Protein AF-A0A522A0M0-F1 (afdb_monomer)

Solvent-accessible surface area (backbone atoms only — not comparable to full-atom values): 6403 Å² total; per-residue (Å²): 131,86,78,50,94,76,58,43,46,78,46,81,40,60,48,98,88,67,49,84,72,47,79,46,80,46,66,68,55,64,70,58,52,52,50,27,54,49,57,67,64,67,72,80,69,29,95,48,98,84,40,66,39,55,73,46,42,90,71,57,68,69,59,46,52,51,52,24,61,78,67,74,42,62,64,75,39,60,75,47,65,73,56,23,53,56,51,49,54,55,49,54,67,35,81,90,39,46,68,57,40,32,74,125

Secondary structure (DSSP, 8-state):
----TTTEEEEEEE-TTS-EEEEEEEE--HHHHHHHHHHHHSS---SSTT-GGGG-----HHHHHHHHHHTT--HHHHSSHHHHHHHHHHHHHSSTTGGG----

Radius of gyration: 17.82 Å; Cα contacts (8 Å, |Δi|>4): 104; chains: 1; bounding box: 36×34×52 Å

Structure (mmCIF, N/CA/C/O backbone):
data_AF-A0A522A0M0-F1
#
_entry.id   AF-A0A522A0M0-F1
#
loop_
_atom_site.group_PDB
_atom_site.id
_atom_site.type_symbol
_atom_site.label_atom_id
_atom_site.label_alt_id
_atom_site.label_comp_id
_atom_site.label_asym_id
_atom_site.label_entity_id
_atom_site.label_seq_id
_atom_site.pdbx_PDB_ins_code
_atom_site.Cartn_x
_atom_site.Cartn_y
_atom_site.Cartn_z
_atom_site.occupancy
_atom_site.B_iso_or_equiv
_atom_site.auth_seq_id
_atom_site.auth_comp_id
_atom_site.auth_asym_id
_atom_site.auth_atom_id
_atom_site.pdbx_PDB_model_num
ATOM 1 N N . MET A 1 1 ? 18.078 -17.152 -11.820 1.00 38.03 1 MET A N 1
ATOM 2 C CA . MET A 1 1 ? 19.154 -16.630 -10.951 1.00 38.03 1 MET A CA 1
ATOM 3 C C . MET A 1 1 ? 18.524 -16.335 -9.599 1.00 38.03 1 MET A C 1
ATOM 5 O O . MET A 1 1 ? 17.322 -16.123 -9.574 1.00 38.03 1 MET A O 1
ATOM 9 N N . ASP A 1 2 ? 19.297 -16.484 -8.529 1.00 38.31 2 ASP A N 1
ATOM 10 C CA . ASP A 1 2 ? 18.896 -16.748 -7.137 1.00 38.31 2 ASP A CA 1
ATOM 11 C C . ASP A 1 2 ? 17.653 -15.990 -6.615 1.00 38.31 2 ASP A C 1
ATOM 13 O O . ASP A 1 2 ? 17.571 -14.766 -6.702 1.00 38.31 2 ASP A O 1
ATOM 17 N N . LEU A 1 3 ? 16.690 -16.744 -6.071 1.00 43.72 3 LEU A N 1
ATOM 18 C CA . LEU A 1 3 ? 15.487 -16.229 -5.414 1.00 43.72 3 LEU A CA 1
ATOM 19 C C . LEU A 1 3 ? 15.889 -15.787 -4.006 1.00 43.72 3 LEU A C 1
ATOM 21 O O . LEU A 1 3 ? 16.020 -16.611 -3.101 1.00 43.72 3 LEU A O 1
ATOM 25 N N . GLY A 1 4 ? 16.115 -14.485 -3.840 1.00 39.31 4 GLY A N 1
ATOM 26 C CA . GLY A 1 4 ? 16.436 -13.887 -2.550 1.00 39.31 4 GLY A CA 1
ATOM 27 C C . GLY A 1 4 ? 15.421 -14.287 -1.476 1.00 39.31 4 GLY A C 1
ATOM 28 O O . GLY A 1 4 ? 14.208 -14.284 -1.697 1.00 39.31 4 GLY A O 1
ATOM 29 N N . ALA A 1 5 ? 15.935 -14.652 -0.302 1.00 42.41 5 ALA A N 1
ATOM 30 C CA . ALA A 1 5 ? 15.146 -14.964 0.881 1.00 42.41 5 ALA A CA 1
ATOM 31 C C . ALA A 1 5 ? 14.122 -13.842 1.151 1.00 42.41 5 ALA A C 1
ATOM 33 O O . ALA A 1 5 ? 14.502 -12.730 1.508 1.00 42.41 5 ALA A O 1
ATOM 34 N N . GLY A 1 6 ? 12.831 -14.131 0.947 1.00 53.06 6 GLY A N 1
ATOM 35 C CA . GLY A 1 6 ? 11.746 -13.158 1.131 1.00 53.06 6 GLY A CA 1
ATOM 36 C C . GLY A 1 6 ? 10.589 -13.228 0.130 1.00 53.06 6 GLY A C 1
ATOM 37 O O . GLY A 1 6 ? 9.668 -12.430 0.253 1.00 53.06 6 GLY A O 1
ATOM 38 N N . GLY A 1 7 ? 10.604 -14.140 -0.853 1.00 59.84 7 GLY A N 1
ATOM 39 C CA . GLY A 1 7 ? 9.500 -14.259 -1.823 1.00 59.84 7 GLY A CA 1
ATOM 40 C C . GLY A 1 7 ? 9.423 -13.092 -2.815 1.00 59.84 7 GLY A C 1
ATOM 41 O O . GLY A 1 7 ? 8.380 -12.866 -3.425 1.00 59.84 7 GLY A O 1
ATOM 42 N N . ILE A 1 8 ? 10.522 -12.346 -2.964 1.00 68.12 8 ILE A N 1
ATOM 43 C CA . ILE A 1 8 ? 10.659 -11.255 -3.927 1.00 68.12 8 ILE A CA 1
ATOM 44 C C . ILE A 1 8 ? 11.417 -11.787 -5.147 1.00 68.12 8 ILE A C 1
ATOM 46 O O . ILE A 1 8 ? 12.532 -12.293 -5.022 1.00 68.12 8 ILE A O 1
ATOM 50 N N . ALA A 1 9 ? 10.808 -11.674 -6.323 1.00 76.50 9 ALA A N 1
ATOM 51 C CA . ALA A 1 9 ? 11.421 -11.941 -7.613 1.00 76.50 9 ALA A CA 1
ATOM 52 C C . ALA A 1 9 ? 11.777 -10.619 -8.299 1.00 76.50 9 ALA A C 1
ATOM 54 O O . ALA A 1 9 ? 10.951 -9.712 -8.383 1.00 76.50 9 ALA A O 1
ATOM 55 N N . GLU A 1 10 ? 12.999 -10.535 -8.812 1.00 82.31 10 GLU A N 1
ATOM 56 C CA . GLU A 1 10 ? 13.470 -9.438 -9.651 1.00 82.31 10 GLU A CA 1
ATOM 57 C C . GLU A 1 10 ? 13.765 -9.985 -11.051 1.00 82.31 10 GLU A C 1
ATOM 59 O O . GLU A 1 10 ? 14.440 -11.007 -11.201 1.00 82.31 10 GLU A O 1
ATOM 64 N N . ILE A 1 11 ? 13.224 -9.330 -12.075 1.00 86.19 11 ILE A N 1
ATOM 65 C CA . ILE A 1 11 ? 13.395 -9.694 -13.479 1.00 86.19 11 ILE A CA 1
ATOM 66 C C . ILE A 1 11 ? 13.957 -8.478 -14.210 1.00 86.19 11 ILE A C 1
ATOM 68 O O . ILE A 1 11 ? 13.316 -7.430 -14.272 1.00 86.19 11 ILE A O 1
ATOM 72 N N . ALA A 1 12 ? 15.151 -8.638 -14.774 1.00 87.56 12 ALA A N 1
ATOM 73 C CA . ALA A 1 12 ? 15.754 -7.678 -15.685 1.00 87.56 12 ALA A CA 1
ATOM 74 C C . ALA A 1 12 ? 15.341 -8.004 -17.126 1.00 87.56 12 ALA A C 1
ATOM 76 O O . ALA A 1 12 ? 15.548 -9.124 -17.598 1.00 87.56 12 ALA A O 1
ATOM 77 N N . HIS A 1 13 ? 14.753 -7.024 -17.804 1.00 88.12 13 HIS A N 1
ATOM 78 C CA . HIS A 1 13 ? 14.374 -7.078 -19.211 1.00 88.12 13 HIS A CA 1
ATOM 79 C C . HIS A 1 13 ? 15.436 -6.349 -20.029 1.00 88.12 13 HIS A C 1
ATOM 81 O O . HIS A 1 13 ? 15.772 -5.206 -19.717 1.00 88.12 13 HIS A O 1
ATOM 87 N N . PHE A 1 14 ? 15.968 -7.024 -21.044 1.00 92.75 14 PHE A N 1
ATOM 88 C CA . PHE A 1 14 ? 17.004 -6.502 -21.932 1.00 92.75 14 PHE A CA 1
ATOM 89 C C . PHE A 1 14 ? 16.445 -6.356 -23.344 1.00 92.75 14 PHE A C 1
ATOM 91 O O . PHE A 1 14 ? 15.643 -7.191 -23.774 1.00 92.75 14 PHE A O 1
ATOM 98 N N . ASP A 1 15 ? 16.884 -5.325 -24.054 1.00 91.88 15 ASP A N 1
ATOM 99 C CA . ASP A 1 15 ? 16.519 -5.113 -25.449 1.00 91.88 15 ASP A CA 1
ATOM 100 C C . ASP A 1 15 ? 17.284 -6.056 -26.403 1.00 91.88 15 ASP A C 1
ATOM 102 O O . ASP A 1 15 ? 18.045 -6.940 -25.992 1.00 91.88 15 ASP A O 1
ATOM 106 N N . SER A 1 16 ? 17.062 -5.897 -27.711 1.00 88.00 16 SER A N 1
ATOM 107 C CA . SER A 1 16 ? 17.728 -6.707 -28.739 1.00 88.00 16 SER A CA 1
ATOM 108 C C . SER A 1 16 ? 19.238 -6.483 -28.836 1.00 88.00 16 SER A C 1
ATOM 110 O O . SER A 1 16 ? 19.931 -7.353 -29.367 1.00 88.00 16 SER A O 1
ATOM 112 N N . ASP A 1 17 ? 19.730 -5.345 -28.346 1.00 91.38 17 ASP A N 1
ATOM 113 C CA . ASP A 1 17 ? 21.145 -4.972 -28.351 1.00 91.38 17 ASP A CA 1
ATOM 114 C C . ASP A 1 17 ? 21.852 -5.403 -27.049 1.00 91.38 17 ASP A C 1
ATOM 116 O O . ASP A 1 17 ? 23.083 -5.391 -26.966 1.00 91.38 17 ASP A O 1
ATOM 120 N N . GLY A 1 18 ? 21.085 -5.903 -26.074 1.00 85.88 18 GLY A N 1
ATOM 121 C CA . GLY A 1 18 ? 21.566 -6.407 -24.792 1.00 85.88 18 GLY A CA 1
ATOM 122 C C . GLY A 1 18 ? 21.640 -5.338 -23.703 1.00 85.88 18 GLY A C 1
ATOM 123 O O . GLY A 1 18 ? 22.194 -5.614 -22.635 1.00 85.88 18 GLY A O 1
ATOM 124 N N . ASP A 1 19 ? 21.078 -4.154 -23.946 1.00 90.12 19 ASP A N 1
ATOM 125 C CA . ASP A 1 19 ? 20.992 -3.082 -22.964 1.00 90.12 19 ASP A CA 1
ATOM 126 C C . ASP A 1 19 ? 19.788 -3.300 -22.036 1.00 90.12 19 ASP A C 1
ATOM 128 O O . ASP A 1 19 ? 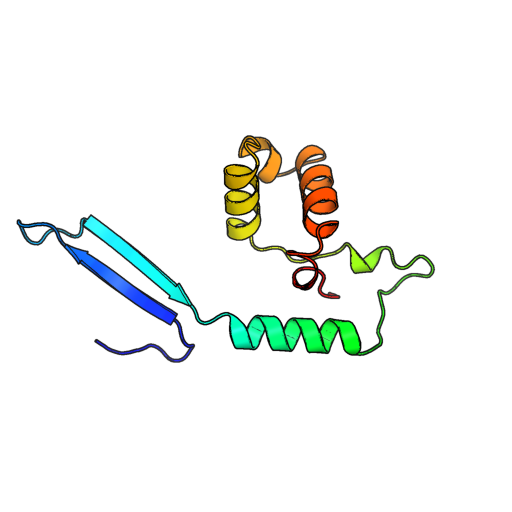18.753 -3.850 -22.415 1.00 90.12 19 ASP A O 1
ATOM 132 N N . LEU A 1 20 ? 19.937 -2.907 -20.767 1.00 88.50 20 LEU A N 1
ATOM 133 C CA . LEU A 1 20 ? 18.878 -3.037 -19.765 1.00 88.50 20 LEU A CA 1
ATOM 134 C C . LEU A 1 20 ? 17.742 -2.053 -20.076 1.00 88.50 20 LEU A C 1
ATOM 136 O O . LEU A 1 20 ? 17.912 -0.842 -19.934 1.00 88.50 20 LEU A O 1
ATOM 140 N N . GLU A 1 21 ? 16.573 -2.581 -20.423 1.00 92.62 21 GLU A N 1
ATOM 141 C CA . GLU A 1 21 ? 15.379 -1.798 -20.746 1.00 92.62 21 GLU A CA 1
ATOM 142 C C . GLU A 1 21 ? 14.510 -1.559 -19.504 1.00 92.62 21 GLU A C 1
ATOM 144 O O . GLU A 1 21 ? 14.054 -0.441 -19.259 1.00 92.62 21 GLU A O 1
ATOM 149 N N . ALA A 1 22 ? 14.286 -2.597 -18.691 1.00 86.19 22 ALA A N 1
ATOM 150 C CA . ALA A 1 22 ? 13.420 -2.494 -17.521 1.00 86.19 22 ALA A CA 1
ATOM 151 C C . ALA A 1 22 ? 13.813 -3.445 -16.388 1.00 86.19 22 ALA A C 1
ATOM 153 O O . ALA A 1 22 ? 14.340 -4.534 -16.601 1.00 86.19 22 ALA A O 1
ATOM 154 N N . LEU A 1 23 ? 13.478 -3.043 -15.162 1.00 86.12 23 LEU A N 1
ATOM 155 C CA . LEU A 1 23 ? 13.528 -3.888 -13.973 1.00 86.12 23 LEU A CA 1
ATOM 156 C C . LEU A 1 23 ? 12.106 -4.081 -13.450 1.00 86.12 23 LEU A C 1
ATOM 158 O O . LEU A 1 23 ? 11.370 -3.116 -13.241 1.00 86.12 23 LEU A O 1
ATOM 162 N N . GLN A 1 24 ? 11.718 -5.335 -13.257 1.00 82.56 24 GLN A N 1
ATOM 163 C CA . GLN A 1 24 ? 10.432 -5.730 -12.705 1.00 82.56 24 GLN A CA 1
ATOM 164 C C . GLN A 1 24 ? 10.649 -6.410 -11.357 1.00 82.56 24 GLN A C 1
ATOM 166 O O . GLN A 1 24 ? 11.384 -7.389 -11.266 1.00 82.56 24 GLN A O 1
ATOM 171 N N . TRP A 1 25 ? 9.929 -5.950 -10.337 1.00 81.88 25 TRP A N 1
ATOM 172 C CA . TRP A 1 25 ? 9.863 -6.603 -9.033 1.00 81.88 25 TRP A CA 1
ATOM 173 C C . TRP A 1 25 ? 8.490 -7.236 -8.833 1.00 81.88 25 TRP A C 1
ATOM 175 O O . TRP A 1 25 ? 7.463 -6.680 -9.215 1.00 81.88 25 TRP A O 1
ATOM 185 N N . THR A 1 26 ? 8.455 -8.419 -8.239 1.00 80.12 26 THR A N 1
ATOM 186 C CA . THR A 1 26 ? 7.229 -9.114 -7.837 1.00 80.12 26 THR A CA 1
ATOM 187 C C . THR A 1 26 ? 7.433 -9.640 -6.429 1.00 80.12 26 THR A C 1
ATOM 189 O O . THR A 1 26 ? 8.478 -10.212 -6.150 1.00 80.12 26 THR A O 1
ATOM 192 N N . ALA A 1 27 ? 6.470 -9.438 -5.535 1.00 77.75 27 ALA A N 1
ATOM 193 C CA . ALA A 1 27 ? 6.562 -9.882 -4.149 1.00 77.75 27 ALA A CA 1
ATOM 194 C C . ALA A 1 27 ? 5.324 -10.698 -3.775 1.00 77.75 27 ALA A C 1
ATOM 196 O O . ALA A 1 27 ? 4.207 -10.311 -4.124 1.00 77.75 27 ALA A O 1
ATOM 197 N N . ASP A 1 28 ? 5.526 -11.800 -3.053 1.00 79.62 28 ASP A N 1
ATOM 198 C CA . ASP A 1 28 ? 4.434 -12.497 -2.377 1.00 79.62 28 ASP A CA 1
ATOM 199 C C . ASP A 1 28 ? 3.942 -11.664 -1.183 1.00 79.62 28 ASP A C 1
ATOM 201 O O . ASP A 1 28 ? 4.676 -11.402 -0.227 1.00 79.62 28 ASP A O 1
ATOM 205 N N . VAL A 1 29 ? 2.688 -11.221 -1.262 1.00 76.94 29 VAL A N 1
ATOM 206 C CA . VAL A 1 29 ? 2.043 -10.383 -0.244 1.00 76.94 29 VAL A CA 1
ATOM 207 C C . VAL A 1 29 ? 1.158 -11.184 0.713 1.00 76.94 29 VAL A C 1
ATOM 209 O O . VAL A 1 29 ? 0.671 -10.619 1.692 1.00 76.94 29 VAL A O 1
ATOM 212 N N . GLU A 1 30 ? 0.958 -12.485 0.480 1.00 79.06 30 GLU A N 1
ATOM 213 C CA . GLU A 1 30 ? 0.091 -13.340 1.301 1.00 79.06 30 GLU A CA 1
ATOM 214 C C . GLU A 1 30 ? 0.492 -13.329 2.793 1.00 79.06 30 GLU A C 1
ATOM 216 O O . GLU A 1 30 ? -0.383 -13.096 3.634 1.00 79.06 30 GLU A O 1
ATOM 221 N N . PRO A 1 31 ? 1.787 -13.442 3.174 1.00 76.88 31 PRO A N 1
ATOM 222 C CA . PRO A 1 31 ? 2.183 -13.409 4.584 1.00 76.88 31 PRO A CA 1
ATOM 223 C C . PRO A 1 31 ? 1.867 -12.073 5.270 1.00 76.88 31 PRO A C 1
ATOM 225 O O . PRO A 1 31 ? 1.514 -12.043 6.449 1.00 76.88 31 PRO A O 1
ATOM 228 N N . VAL A 1 32 ? 1.972 -10.965 4.530 1.00 73.31 32 VAL A N 1
ATOM 229 C CA . VAL A 1 32 ? 1.651 -9.620 5.031 1.00 73.31 32 VAL A CA 1
ATOM 230 C C . VAL A 1 32 ? 0.146 -9.487 5.248 1.00 73.31 32 VAL A C 1
ATOM 232 O O . VAL A 1 32 ? -0.291 -8.976 6.277 1.00 73.31 32 VAL A O 1
ATOM 235 N N . ILE A 1 33 ? -0.662 -9.993 4.314 1.00 73.06 33 ILE A N 1
ATOM 236 C CA . ILE A 1 33 ? -2.122 -9.980 4.435 1.00 73.06 33 ILE A CA 1
ATOM 237 C C . ILE A 1 33 ? -2.576 -10.812 5.641 1.00 73.06 33 ILE A C 1
ATOM 239 O O . ILE A 1 33 ? -3.426 -10.354 6.406 1.00 73.06 33 ILE A O 1
ATOM 243 N N . GLU A 1 34 ? -2.013 -12.004 5.845 1.00 78.50 34 GLU A N 1
ATOM 244 C CA . GLU A 1 34 ? -2.336 -12.847 7.003 1.00 78.50 34 GLU A CA 1
ATOM 245 C C . GLU A 1 34 ? -1.918 -12.197 8.329 1.00 78.50 34 GLU A C 1
ATOM 247 O O . GLU A 1 34 ? -2.699 -12.195 9.284 1.00 78.50 34 GLU A O 1
ATOM 252 N N . ALA A 1 35 ? -0.746 -11.557 8.383 1.00 72.56 35 ALA A N 1
ATOM 253 C CA . ALA A 1 35 ? -0.324 -10.784 9.551 1.00 72.56 35 ALA A CA 1
ATOM 254 C C . ALA A 1 35 ? -1.287 -9.620 9.850 1.00 72.56 35 ALA A C 1
ATOM 256 O O . ALA A 1 35 ? -1.683 -9.425 11.000 1.00 72.56 35 ALA A O 1
ATOM 257 N N . ASN A 1 36 ? -1.742 -8.897 8.823 1.00 71.44 36 ASN A N 1
ATOM 258 C CA . ASN A 1 36 ? -2.714 -7.813 8.981 1.00 71.44 36 ASN A CA 1
ATOM 259 C C . ASN A 1 36 ? -4.077 -8.331 9.461 1.00 71.44 36 ASN A C 1
ATOM 261 O O . ASN A 1 36 ? -4.702 -7.720 10.330 1.00 71.44 36 ASN A O 1
ATOM 265 N N . LYS A 1 37 ? -4.544 -9.471 8.931 1.00 72.06 37 LYS A N 1
ATOM 266 C CA . LYS A 1 37 ? -5.770 -10.140 9.399 1.00 72.06 37 LYS A CA 1
ATOM 267 C C . LYS A 1 37 ? -5.660 -10.527 10.874 1.00 72.06 37 LYS A C 1
ATOM 269 O O . LYS A 1 37 ? -6.615 -10.315 11.622 1.00 72.06 37 LYS A O 1
ATOM 274 N N . ALA A 1 38 ? -4.513 -11.065 11.288 1.00 71.38 38 ALA A N 1
ATOM 275 C CA . ALA A 1 38 ? -4.250 -11.418 12.679 1.00 71.38 38 ALA A CA 1
ATOM 276 C C . ALA A 1 38 ? -4.248 -10.174 13.580 1.00 71.38 38 ALA A C 1
ATOM 278 O O . ALA A 1 38 ? -4.954 -10.160 14.588 1.00 71.38 38 ALA A O 1
ATOM 279 N N . ALA A 1 39 ? -3.559 -9.103 13.170 1.00 66.00 39 ALA A N 1
ATOM 280 C CA . ALA A 1 39 ? -3.520 -7.833 13.894 1.00 66.00 39 ALA A CA 1
ATOM 281 C C . ALA A 1 39 ? -4.923 -7.226 14.084 1.00 66.00 39 ALA A C 1
ATOM 283 O O . ALA A 1 39 ? -5.276 -6.823 15.188 1.00 66.00 39 ALA A O 1
ATOM 284 N N . GLN A 1 40 ? -5.784 -7.263 13.058 1.00 63.09 40 GLN A N 1
ATOM 285 C CA . GLN A 1 40 ? -7.181 -6.811 13.182 1.00 63.09 40 GLN A CA 1
ATOM 286 C C . GLN A 1 40 ? -8.008 -7.616 14.200 1.00 63.09 40 GLN A C 1
ATOM 288 O O . GLN A 1 40 ? -9.018 -7.119 14.715 1.00 63.09 40 GLN A O 1
ATOM 293 N N . CYS A 1 41 ? -7.621 -8.864 14.474 1.00 63.47 41 CYS A N 1
ATOM 294 C CA . CYS A 1 41 ? -8.330 -9.769 15.374 1.00 63.47 41 CYS A CA 1
ATOM 295 C C . CYS A 1 41 ? -7.783 -9.768 16.812 1.00 63.47 41 CYS A C 1
ATOM 297 O O . CYS A 1 41 ? -8.490 -10.244 17.700 1.00 63.47 41 CYS A O 1
ATOM 299 N N . ASP A 1 42 ? -6.596 -9.202 17.065 1.00 60.94 42 ASP A N 1
ATOM 300 C CA . ASP A 1 42 ? -5.871 -9.273 18.352 1.00 60.94 42 ASP A CA 1
ATOM 301 C C . ASP A 1 42 ? -6.508 -8.442 19.491 1.00 60.94 42 ASP A C 1
ATOM 303 O O . ASP A 1 42 ? -6.024 -8.363 20.615 1.00 60.94 42 ASP A O 1
ATOM 307 N N . GLY A 1 43 ? -7.661 -7.817 19.242 1.00 53.19 43 GLY A N 1
ATOM 308 C CA . GLY A 1 43 ? -8.506 -7.266 20.304 1.00 53.19 43 GLY A CA 1
ATOM 309 C C . GLY A 1 43 ? -7.995 -5.974 20.953 1.00 53.19 43 GLY A C 1
ATOM 310 O O . GLY A 1 43 ? -8.782 -5.323 21.645 1.00 53.19 43 GLY A O 1
ATOM 311 N N . ASN A 1 44 ? -6.772 -5.524 20.658 1.00 54.38 44 ASN A N 1
ATOM 3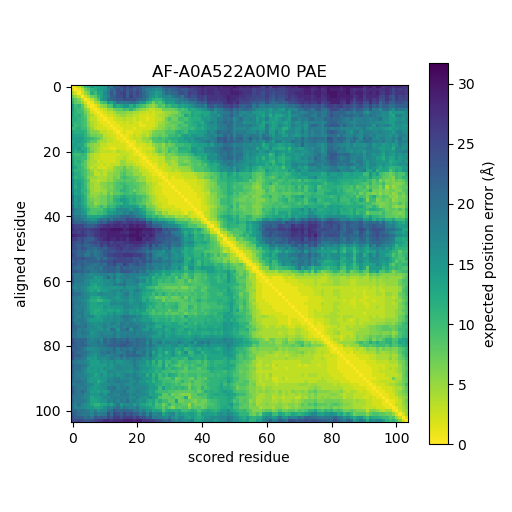12 C CA . ASN A 1 44 ? -6.172 -4.284 21.167 1.00 54.38 44 ASN A CA 1
ATOM 313 C C . ASN A 1 44 ? -6.643 -3.031 20.394 1.00 54.38 44 ASN A C 1
ATOM 315 O O . ASN A 1 44 ? -5.870 -2.150 20.034 1.00 54.38 44 ASN A O 1
ATOM 319 N N . ARG A 1 45 ? -7.957 -2.994 20.134 1.00 54.84 45 ARG A N 1
ATOM 320 C CA . ARG A 1 45 ? -8.720 -2.120 19.231 1.00 54.84 45 ARG A CA 1
ATOM 321 C C . ARG A 1 45 ? -8.465 -0.615 19.412 1.00 54.84 45 ARG A C 1
ATOM 323 O O . ARG A 1 45 ? -9.381 0.073 19.852 1.00 54.84 45 ARG A O 1
ATOM 330 N N . GLY A 1 46 ? -7.326 -0.100 18.960 1.00 50.81 46 GLY A N 1
ATOM 331 C CA . GLY A 1 46 ? -7.017 1.328 18.899 1.00 50.81 46 GLY A CA 1
ATOM 332 C C . GLY A 1 46 ? -6.984 1.997 20.276 1.00 50.81 46 GLY A C 1
ATOM 333 O O . GLY A 1 46 ? -7.990 2.080 20.976 1.00 50.81 46 GLY A O 1
ATOM 334 N N . PHE A 1 47 ? -5.836 2.536 20.666 1.00 48.59 47 PHE A N 1
ATOM 335 C CA . PHE A 1 47 ? -5.711 3.377 21.857 1.00 48.59 47 PHE A CA 1
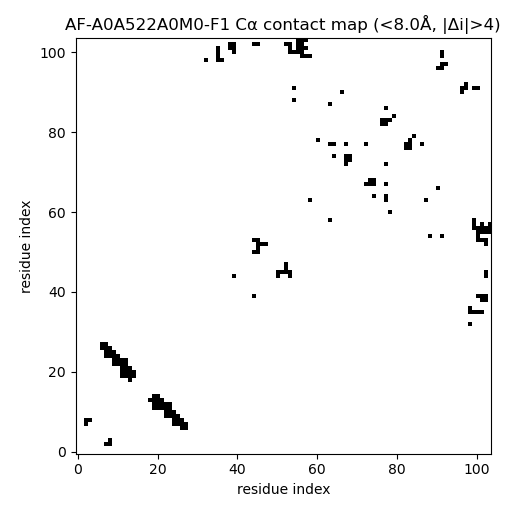ATOM 336 C C . PHE A 1 47 ? -6.623 4.624 21.754 1.00 48.59 47 PHE A C 1
ATOM 338 O O . PHE A 1 47 ? -6.214 5.667 21.264 1.00 48.59 47 PHE A O 1
ATOM 345 N N . GLY A 1 48 ? -7.886 4.539 22.187 1.00 51.66 48 GLY A N 1
ATOM 346 C CA . GLY A 1 48 ? -8.806 5.680 22.231 1.00 51.66 48 GLY A CA 1
ATOM 347 C C . GLY A 1 48 ? -10.285 5.298 22.336 1.00 51.66 48 GLY A C 1
ATOM 348 O O . GLY A 1 48 ? -10.772 4.426 21.619 1.00 51.66 48 GLY A O 1
ATOM 349 N N . GLU A 1 49 ? -11.017 6.006 23.200 1.00 50.09 49 GLU A N 1
ATOM 350 C CA . GLU A 1 49 ? -12.427 5.765 23.556 1.00 50.09 49 GLU A CA 1
ATOM 351 C C . GLU A 1 49 ? -13.375 5.734 22.338 1.00 50.09 49 GLU A C 1
ATOM 353 O O . GLU A 1 49 ? -14.346 4.978 22.307 1.00 50.09 49 GLU A O 1
ATOM 358 N N . SER A 1 50 ? -13.045 6.483 21.284 1.00 57.84 50 SER A N 1
ATOM 359 C CA . SER A 1 50 ? -13.846 6.605 20.064 1.00 57.84 50 SER A CA 1
ATOM 360 C C . SER A 1 50 ? -13.334 5.779 18.870 1.00 57.84 50 SER A C 1
ATOM 362 O O . SER A 1 50 ? -13.959 5.768 17.812 1.00 57.84 50 SER A O 1
ATOM 364 N N . ARG A 1 51 ? -12.271 4.973 19.051 1.00 56.81 51 ARG A N 1
ATOM 365 C CA . ARG A 1 51 ? -11.706 4.054 18.032 1.00 56.81 51 ARG A CA 1
ATOM 366 C C . ARG A 1 51 ? -11.097 4.737 16.796 1.00 56.81 51 ARG A C 1
ATOM 368 O O . ARG A 1 51 ? -10.888 4.069 15.782 1.00 56.81 51 ARG A O 1
ATOM 375 N N . GLU A 1 52 ? -10.768 6.026 16.882 1.00 55.31 52 GLU A N 1
ATOM 376 C CA . GLU A 1 52 ? -10.161 6.822 15.793 1.00 55.31 52 GLU A CA 1
ATOM 377 C C . GLU A 1 52 ? -8.903 6.164 15.208 1.00 55.31 52 GLU A C 1
ATOM 379 O O . GLU A 1 52 ? -8.668 6.195 14.002 1.00 55.31 52 GLU A O 1
ATOM 384 N N . TRP A 1 53 ? -8.124 5.503 16.067 1.00 53.62 53 TRP A N 1
ATOM 385 C CA . TRP A 1 53 ? -6.840 4.888 15.732 1.00 53.62 53 TRP A CA 1
ATOM 386 C C . TRP A 1 53 ? -6.961 3.697 14.771 1.00 53.62 53 TRP A C 1
ATOM 388 O O . TRP A 1 53 ? -5.977 3.313 14.160 1.00 53.62 53 TRP A O 1
ATOM 398 N N . ARG A 1 54 ? -8.176 3.188 14.516 1.00 52.81 54 ARG A N 1
ATOM 399 C CA . ARG A 1 54 ? -8.444 2.201 13.448 1.00 52.81 54 ARG A CA 1
ATOM 400 C C . ARG A 1 54 ? -8.315 2.765 12.032 1.00 52.81 54 ARG A C 1
ATOM 402 O O . ARG A 1 54 ? -8.336 2.007 11.064 1.00 52.81 54 ARG A O 1
ATOM 409 N N . LYS A 1 55 ? -8.298 4.094 11.901 1.00 52.88 55 LYS A N 1
ATOM 410 C CA . LYS A 1 55 ? -8.074 4.802 10.634 1.00 52.88 55 LYS A CA 1
ATOM 411 C C . LYS A 1 55 ? -6.612 5.214 10.457 1.00 52.88 55 LYS A C 1
ATOM 413 O O . LYS A 1 55 ? -6.259 5.738 9.405 1.00 52.88 55 LYS A O 1
ATOM 418 N N . VAL A 1 56 ? -5.774 4.997 11.472 1.00 53.03 56 VAL A N 1
ATOM 419 C CA . VAL A 1 56 ? -4.336 5.240 11.392 1.00 53.03 56 VAL A CA 1
ATOM 420 C C . VAL A 1 56 ? -3.725 4.003 10.748 1.00 53.03 56 VAL A C 1
ATOM 422 O O . VAL A 1 56 ? -3.532 2.989 11.400 1.00 53.03 56 VAL A O 1
ATOM 425 N N . ALA A 1 57 ? -3.503 4.073 9.441 1.00 58.53 57 ALA A N 1
ATOM 426 C CA . ALA A 1 57 ? -2.873 3.016 8.666 1.00 58.53 57 ALA A CA 1
ATOM 427 C C . ALA A 1 57 ? -1.508 3.499 8.163 1.00 58.53 57 ALA A C 1
ATOM 429 O O . ALA A 1 57 ? -1.405 4.586 7.589 1.00 58.53 57 ALA A O 1
ATOM 430 N N . SER A 1 58 ? -0.469 2.680 8.329 1.00 60.25 58 SER A N 1
ATOM 431 C CA . SER A 1 58 ? 0.829 2.893 7.679 1.00 60.25 58 SER A CA 1
ATOM 432 C C . SER A 1 58 ? 0.747 2.418 6.228 1.00 60.25 58 SER A C 1
ATOM 434 O O . SER A 1 58 ? 1.135 1.299 5.905 1.00 60.25 58 SER A O 1
ATOM 436 N N . ILE A 1 59 ? 0.182 3.248 5.348 1.00 68.50 59 ILE A N 1
ATOM 437 C CA . ILE A 1 59 ? -0.002 2.902 3.932 1.00 68.50 59 ILE A CA 1
ATOM 438 C C . ILE A 1 59 ? 1.291 3.213 3.159 1.00 68.50 59 ILE A C 1
ATOM 440 O O . ILE A 1 59 ? 1.731 4.367 3.164 1.00 68.50 59 ILE A O 1
ATOM 444 N N . PRO A 1 60 ? 1.892 2.236 2.452 1.00 72.31 60 PRO A N 1
ATOM 445 C CA . PRO A 1 60 ? 3.037 2.497 1.588 1.00 72.31 60 PRO A CA 1
ATOM 446 C C . PRO A 1 60 ? 2.695 3.518 0.499 1.00 72.31 60 PRO A C 1
ATOM 448 O O . PRO A 1 60 ? 1.640 3.435 -0.130 1.00 72.31 60 PRO A O 1
ATOM 451 N N . LEU A 1 61 ? 3.616 4.443 0.214 1.00 72.00 61 LEU A N 1
ATOM 452 C CA . LEU A 1 61 ? 3.379 5.496 -0.777 1.00 72.00 61 LEU A CA 1
ATOM 453 C C . LEU A 1 61 ? 3.018 4.929 -2.160 1.00 72.00 61 LEU A C 1
ATOM 455 O O . LEU A 1 61 ? 2.110 5.443 -2.803 1.00 72.00 61 LEU A O 1
ATOM 459 N N . ALA A 1 62 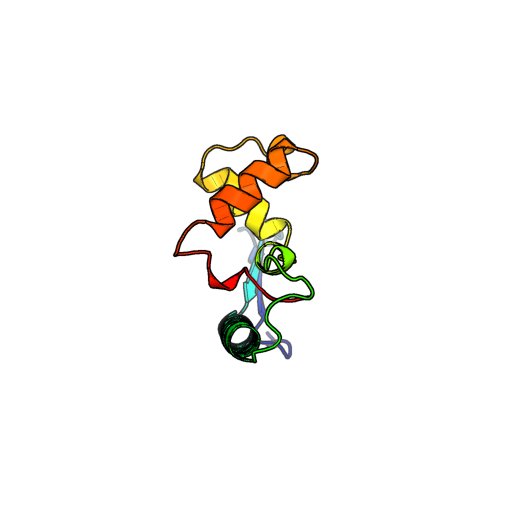? 3.655 3.833 -2.582 1.00 75.50 62 ALA A N 1
ATOM 460 C CA . ALA A 1 62 ? 3.350 3.173 -3.852 1.00 75.50 62 ALA A CA 1
ATOM 461 C C . ALA A 1 62 ? 1.874 2.740 -3.964 1.00 75.50 62 ALA A C 1
ATOM 463 O O . ALA A 1 62 ? 1.277 2.885 -5.025 1.00 75.50 62 ALA A O 1
ATOM 464 N N . VAL A 1 63 ? 1.256 2.296 -2.862 1.00 79.12 63 VAL A N 1
ATOM 465 C CA . VAL A 1 63 ? -0.168 1.915 -2.828 1.00 79.12 63 VAL A CA 1
ATOM 466 C C . VAL A 1 63 ? -1.064 3.142 -3.000 1.00 79.12 63 VAL A C 1
ATOM 468 O O . VAL A 1 63 ? -2.045 3.088 -3.735 1.00 79.12 63 VAL A O 1
ATOM 471 N N . LEU A 1 64 ? -0.709 4.274 -2.380 1.00 78.00 64 LEU A N 1
ATOM 472 C CA . LEU A 1 64 ? -1.435 5.536 -2.567 1.00 78.00 64 LEU A CA 1
ATOM 473 C C . LEU A 1 64 ? -1.321 6.057 -4.001 1.00 78.00 64 LEU A C 1
ATOM 475 O O . LEU A 1 64 ? -2.291 6.589 -4.534 1.00 78.00 64 LEU A O 1
ATOM 479 N N . MET A 1 65 ? -0.149 5.911 -4.620 1.00 81.62 65 MET A N 1
ATOM 480 C CA . MET A 1 65 ? 0.080 6.315 -6.008 1.00 81.62 65 MET A CA 1
ATOM 481 C C . MET A 1 65 ? -0.728 5.451 -6.982 1.00 81.62 65 MET A C 1
ATOM 483 O O . MET A 1 65 ? -1.361 5.994 -7.884 1.00 81.62 65 MET A O 1
ATOM 487 N N . GLU A 1 66 ? -0.759 4.136 -6.764 1.00 84.88 66 GLU A N 1
ATOM 488 C CA . GLU A 1 66 ? -1.558 3.196 -7.555 1.00 84.88 66 GLU A CA 1
ATOM 489 C C . GLU A 1 66 ? -3.060 3.483 -7.411 1.00 84.88 66 GLU A C 1
ATOM 491 O O . GLU A 1 66 ? -3.767 3.644 -8.406 1.00 84.88 66 GLU A O 1
ATOM 496 N N . TYR A 1 67 ? -3.545 3.665 -6.179 1.00 84.88 67 TYR A N 1
ATOM 497 C CA . TYR A 1 67 ? -4.933 4.060 -5.923 1.00 84.88 67 TYR A CA 1
ATOM 498 C C . TYR A 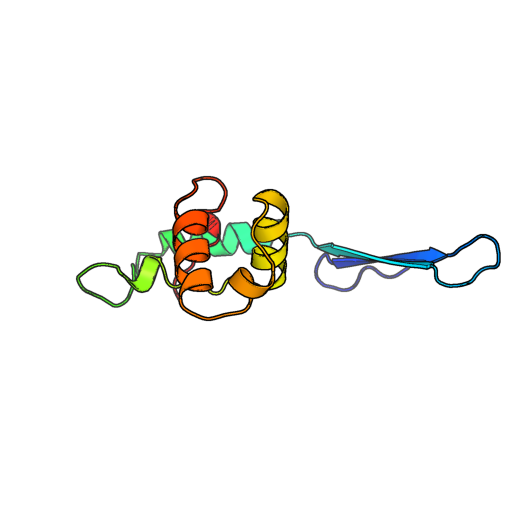1 67 ? -5.276 5.396 -6.599 1.00 84.88 67 TYR A C 1
ATOM 500 O O . TYR A 1 67 ? -6.336 5.552 -7.211 1.00 84.88 67 TYR A O 1
ATOM 508 N N . ALA A 1 68 ? -4.369 6.374 -6.534 1.00 85.44 68 ALA A N 1
ATO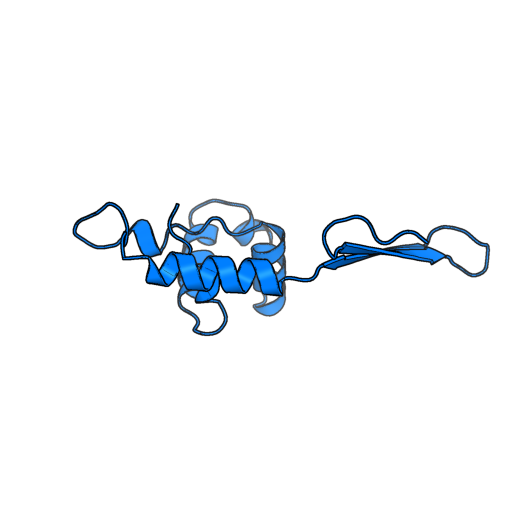M 509 C CA . ALA A 1 68 ? -4.566 7.658 -7.187 1.00 85.44 68 ALA A CA 1
ATOM 510 C C . ALA A 1 68 ? -4.673 7.513 -8.714 1.00 85.44 68 ALA A C 1
ATOM 512 O O . ALA A 1 68 ? -5.576 8.099 -9.314 1.00 85.44 68 ALA A O 1
ATOM 513 N N . ALA A 1 69 ? -3.823 6.686 -9.328 1.00 86.69 69 ALA A N 1
ATOM 514 C CA . ALA A 1 69 ? -3.880 6.388 -10.755 1.00 86.69 69 ALA A CA 1
ATOM 515 C C . ALA A 1 69 ? -5.209 5.719 -11.153 1.00 86.69 69 ALA A C 1
ATOM 517 O O . ALA A 1 69 ? -5.866 6.175 -12.090 1.00 86.69 69 ALA A O 1
ATOM 518 N N . GLN A 1 70 ? -5.654 4.708 -10.399 1.00 87.25 70 GLN A N 1
ATOM 519 C CA . GLN A 1 70 ? -6.904 3.976 -10.653 1.00 87.25 70 GLN A CA 1
ATOM 520 C C . GLN A 1 70 ? -8.154 4.866 -10.565 1.00 87.25 70 GLN A C 1
ATOM 522 O O . GLN A 1 70 ? -9.126 4.656 -11.291 1.00 87.25 70 GLN A O 1
ATOM 527 N N . HIS A 1 71 ? -8.129 5.888 -9.706 1.00 85.69 71 HIS A N 1
ATOM 528 C CA . HIS A 1 71 ? -9.268 6.779 -9.475 1.00 85.69 71 HIS A CA 1
ATOM 529 C C . HIS A 1 71 ? -9.141 8.163 -10.128 1.00 85.69 71 HIS A C 1
ATOM 531 O O . HIS A 1 71 ? -9.961 9.041 -9.845 1.00 85.69 71 HIS A O 1
ATOM 537 N N . GLY A 1 72 ? -8.142 8.377 -10.994 1.00 86.62 72 GLY A N 1
ATOM 538 C CA . GLY A 1 72 ? -7.930 9.657 -11.681 1.00 86.62 72 GLY A CA 1
ATOM 539 C C . GLY A 1 72 ? -7.600 10.814 -10.732 1.00 86.62 72 GLY A C 1
ATOM 540 O O . GLY A 1 72 ? -7.922 11.970 -11.010 1.00 86.62 72 GLY A O 1
ATOM 541 N N . ILE A 1 73 ? -6.999 10.508 -9.584 1.00 86.31 73 ILE A N 1
ATOM 542 C CA . ILE A 1 73 ? -6.619 11.480 -8.567 1.00 86.31 73 ILE A CA 1
ATOM 543 C C . ILE A 1 73 ? -5.230 12.023 -8.923 1.00 86.31 73 ILE A C 1
ATOM 545 O O . ILE A 1 73 ? -4.294 11.243 -9.107 1.00 86.31 73 ILE A O 1
ATOM 549 N N . PRO A 1 74 ? -5.049 13.351 -8.996 1.00 85.25 74 PRO A N 1
ATOM 550 C CA . PRO A 1 74 ? -3.742 13.924 -9.273 1.00 85.25 74 PRO A CA 1
ATOM 551 C C . PRO A 1 74 ? -2.714 13.540 -8.202 1.00 85.25 74 PRO A C 1
ATOM 553 O O . PRO A 1 74 ? -2.981 13.672 -7.006 1.00 85.25 74 PRO A O 1
ATOM 556 N N . LEU A 1 75 ? -1.522 13.110 -8.624 1.00 78.81 75 LEU A N 1
ATOM 557 C CA . LEU A 1 75 ? -0.481 12.590 -7.730 1.00 78.81 75 LEU A CA 1
ATOM 558 C C . LEU A 1 75 ? -0.109 13.576 -6.616 1.00 78.81 75 LEU A C 1
ATOM 560 O O . LEU A 1 75 ? 0.104 13.179 -5.475 1.00 78.81 75 LEU A O 1
ATOM 564 N N . GLN A 1 76 ? -0.105 14.877 -6.913 1.00 81.38 76 GLN A N 1
ATOM 565 C CA . GLN A 1 76 ? 0.166 15.924 -5.928 1.00 81.38 76 GLN A CA 1
ATOM 566 C C . GLN A 1 76 ? -0.819 15.922 -4.750 1.00 81.38 76 GLN A C 1
ATOM 568 O O . GLN A 1 76 ? -0.462 16.366 -3.664 1.00 81.38 76 GLN A O 1
ATOM 573 N N . HIS A 1 77 ? -2.037 15.405 -4.936 1.00 80.06 77 HIS A N 1
ATOM 574 C CA . HIS A 1 77 ? -3.009 15.248 -3.855 1.00 80.06 77 HIS A CA 1
ATOM 575 C C . HIS A 1 77 ? -2.727 14.003 -3.002 1.00 80.06 77 HIS A C 1
ATOM 577 O O . HIS A 1 77 ? -3.095 13.983 -1.834 1.00 80.06 77 HIS A O 1
ATOM 583 N N . ALA A 1 78 ? -2.044 12.991 -3.547 1.00 71.38 78 ALA A N 1
ATOM 584 C CA . ALA A 1 78 ? -1.634 11.784 -2.827 1.00 71.38 78 ALA A CA 1
ATOM 585 C C . ALA A 1 78 ? -0.309 11.950 -2.053 1.00 71.38 78 ALA A C 1
ATOM 587 O O . ALA A 1 78 ? 0.022 11.105 -1.223 1.00 71.38 78 ALA A O 1
ATOM 588 N N . LEU A 1 79 ? 0.439 13.033 -2.300 1.00 74.50 79 LEU A N 1
ATOM 589 C CA . LEU A 1 79 ? 1.782 13.272 -1.751 1.00 74.50 79 LEU A CA 1
ATOM 590 C C . LEU A 1 79 ? 1.812 14.092 -0.446 1.00 74.50 79 LEU A C 1
ATOM 592 O O . LEU A 1 79 ? 2.891 14.291 0.110 1.00 74.50 79 LEU A O 1
ATOM 596 N N . GLY A 1 80 ? 0.668 14.560 0.066 1.00 72.19 80 GLY A N 1
ATOM 597 C CA . GLY A 1 80 ? 0.613 15.234 1.367 1.00 72.19 80 GLY A CA 1
ATOM 598 C C . GLY A 1 80 ? -0.573 16.177 1.569 1.00 72.19 80 GLY A C 1
ATOM 599 O O . GLY A 1 80 ? -1.298 16.530 0.640 1.00 72.19 80 GLY A O 1
ATOM 600 N N . GLY A 1 81 ? -0.739 16.634 2.812 1.00 76.75 81 GLY A N 1
ATOM 601 C CA . GLY A 1 81 ? -1.724 17.651 3.184 1.00 76.75 81 GLY A CA 1
ATOM 602 C C . GLY A 1 81 ? -3.161 17.133 3.287 1.00 76.75 81 GLY A C 1
ATOM 603 O O . GLY A 1 81 ? -3.422 15.935 3.303 1.00 76.75 81 GLY A O 1
ATOM 604 N N . ARG A 1 82 ? -4.120 18.061 3.372 1.00 76.19 82 ARG A N 1
ATOM 605 C CA . ARG A 1 82 ? -5.535 17.742 3.637 1.00 76.19 82 ARG A CA 1
ATOM 606 C C . ARG A 1 82 ? -6.177 16.862 2.559 1.00 76.19 82 ARG A C 1
ATOM 608 O O . ARG A 1 82 ? -6.965 15.983 2.887 1.00 76.19 82 ARG A O 1
ATOM 615 N N . ALA A 1 83 ? -5.807 17.068 1.295 1.00 78.12 83 ALA A N 1
ATOM 616 C CA . ALA A 1 83 ? -6.308 16.262 0.185 1.00 78.12 83 ALA A CA 1
ATOM 617 C C . ALA A 1 83 ? -5.895 14.786 0.325 1.00 78.12 83 ALA A C 1
ATOM 619 O O . ALA A 1 83 ? -6.707 13.897 0.089 1.00 78.12 83 ALA A O 1
ATOM 620 N N . GLN A 1 84 ? -4.670 14.521 0.791 1.00 78.44 84 GLN A N 1
ATOM 621 C CA . GLN A 1 84 ? -4.190 13.163 1.046 1.00 78.44 84 GLN A CA 1
ATOM 622 C C . GLN A 1 84 ? -5.020 12.473 2.133 1.00 78.44 84 GLN A C 1
ATOM 624 O O . GLN A 1 84 ? -5.375 11.306 1.985 1.00 78.44 84 GLN A O 1
ATOM 629 N N . THR A 1 85 ? -5.371 13.191 3.202 1.00 76.50 85 THR A N 1
ATOM 630 C CA . THR A 1 85 ? -6.216 12.651 4.275 1.00 76.50 85 THR A CA 1
ATOM 631 C C . THR A 1 85 ? -7.584 12.216 3.746 1.00 76.50 85 THR A C 1
ATOM 633 O O . THR A 1 85 ? -8.013 11.103 4.027 1.00 76.50 85 THR A O 1
ATOM 636 N N . GLU A 1 86 ? -8.236 13.036 2.917 1.00 81.69 86 GLU A N 1
ATOM 637 C CA . GLU A 1 86 ? -9.544 12.714 2.321 1.00 81.69 86 GLU A CA 1
ATOM 638 C C . GLU A 1 86 ? -9.471 11.494 1.382 1.00 81.69 86 GLU A C 1
ATOM 640 O O . GLU A 1 86 ? -10.372 10.651 1.361 1.00 81.69 86 GLU A O 1
ATOM 645 N N . ILE A 1 87 ? -8.370 11.360 0.636 1.00 81.38 87 ILE A N 1
ATOM 646 C CA . ILE A 1 87 ? -8.102 10.199 -0.224 1.00 81.38 87 ILE A CA 1
ATOM 647 C C . ILE A 1 87 ? -7.945 8.931 0.616 1.00 81.38 87 ILE A C 1
ATOM 649 O O . ILE A 1 87 ? -8.567 7.918 0.297 1.00 81.38 87 ILE A O 1
ATOM 653 N N . ILE A 1 88 ? -7.153 8.990 1.691 1.00 77.75 88 ILE A N 1
ATOM 654 C CA . ILE A 1 88 ? -6.930 7.862 2.603 1.00 77.75 88 ILE A CA 1
ATOM 655 C C . ILE A 1 88 ? -8.238 7.448 3.273 1.00 77.75 88 ILE A C 1
ATOM 657 O O . ILE A 1 88 ? -8.542 6.261 3.319 1.00 77.75 88 ILE A O 1
ATOM 661 N N . GLU A 1 89 ? -9.042 8.396 3.753 1.00 78.94 89 GLU A N 1
ATOM 662 C CA . GLU A 1 89 ? -10.332 8.086 4.374 1.00 78.94 89 GLU A CA 1
ATOM 663 C C . GLU A 1 89 ? -11.283 7.387 3.402 1.00 78.94 89 GLU A C 1
ATOM 665 O O . GLU A 1 89 ? -11.929 6.403 3.770 1.00 78.94 89 GLU A O 1
ATOM 670 N N . ARG A 1 90 ? -11.333 7.856 2.150 1.00 81.19 90 ARG A N 1
ATOM 671 C CA . ARG A 1 90 ? -12.134 7.228 1.099 1.00 81.19 90 ARG A CA 1
ATOM 672 C C . ARG A 1 90 ? -11.612 5.835 0.743 1.00 81.19 90 ARG A C 1
ATOM 674 O O . ARG A 1 90 ? -12.413 4.909 0.687 1.00 81.19 90 ARG A O 1
ATOM 681 N N . MET A 1 91 ? -10.301 5.686 0.548 1.00 83.31 91 MET A N 1
ATOM 682 C CA . MET A 1 91 ? -9.660 4.408 0.223 1.00 83.31 91 MET A CA 1
ATOM 683 C C . MET A 1 91 ? -9.894 3.391 1.336 1.00 83.31 91 MET A C 1
ATOM 685 O O . MET A 1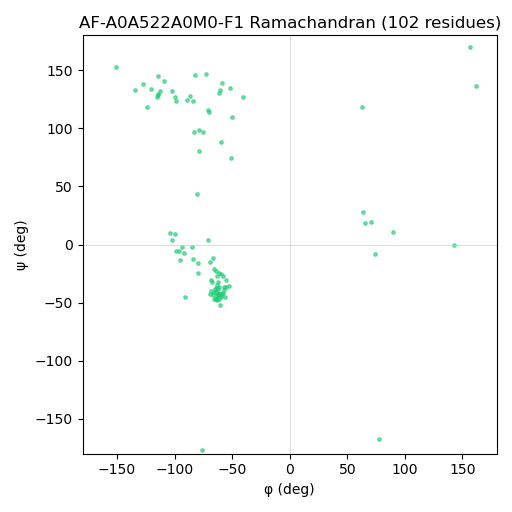 91 ? -10.399 2.302 1.094 1.00 83.31 91 MET A O 1
ATOM 689 N N . LEU A 1 92 ? -9.590 3.764 2.580 1.00 77.94 92 LEU A N 1
ATOM 690 C CA . LEU A 1 92 ? -9.799 2.892 3.724 1.00 77.94 92 LEU A CA 1
ATOM 691 C C . LEU A 1 92 ? -11.276 2.575 3.918 1.00 77.94 92 LEU A C 1
ATOM 693 O O . LEU A 1 92 ? -11.554 1.535 4.494 1.00 77.94 92 LEU A O 1
ATOM 697 N N . GLY A 1 93 ? -12.208 3.435 3.497 1.00 78.56 93 GLY A N 1
ATOM 698 C CA . GLY A 1 93 ? -13.653 3.198 3.512 1.00 78.56 93 GLY A CA 1
ATOM 699 C C . GLY A 1 93 ? -14.128 2.051 2.613 1.00 78.56 93 GLY A C 1
ATOM 700 O O . GLY A 1 93 ? -15.181 1.478 2.899 1.00 78.56 93 GLY A O 1
ATOM 701 N N . ASP A 1 94 ? -13.357 1.693 1.589 1.00 80.94 94 ASP A N 1
ATOM 702 C CA . ASP A 1 94 ? -13.661 0.590 0.680 1.00 80.94 94 ASP A CA 1
ATOM 703 C C . ASP A 1 94 ? -13.451 -0.783 1.348 1.00 80.94 94 ASP A C 1
ATOM 705 O O . ASP A 1 94 ? -12.560 -0.975 2.184 1.00 80.94 94 ASP A O 1
ATOM 709 N N . ALA A 1 95 ? -14.268 -1.765 0.964 1.00 80.12 95 ALA A N 1
ATOM 710 C CA . ALA A 1 95 ? -14.128 -3.140 1.422 1.00 80.12 95 ALA A CA 1
ATOM 711 C C . ALA A 1 95 ? -12.847 -3.795 0.883 1.00 80.12 95 ALA A C 1
ATOM 713 O O . ALA A 1 95 ? -12.247 -4.600 1.603 1.00 80.12 95 ALA A O 1
ATOM 714 N N . ASP A 1 96 ? -12.410 -3.416 -0.320 1.00 78.88 96 ASP A N 1
ATOM 715 C CA . ASP A 1 96 ? -11.244 -4.004 -0.989 1.00 78.88 96 ASP A CA 1
ATOM 716 C C . ASP A 1 96 ? -9.931 -3.642 -0.277 1.00 78.88 96 ASP A C 1
ATOM 718 O O . ASP A 1 96 ? -9.008 -4.452 -0.189 1.00 78.88 96 ASP A O 1
ATOM 722 N N . TYR A 1 97 ? -9.878 -2.464 0.350 1.00 77.25 97 TYR A N 1
ATOM 723 C CA . TYR A 1 97 ? -8.704 -1.969 1.076 1.00 77.25 97 TYR A CA 1
ATOM 724 C C . TYR A 1 97 ? -8.798 -2.158 2.596 1.00 77.25 97 TYR A C 1
ATOM 726 O O . TYR A 1 97 ? -7.948 -1.666 3.343 1.00 77.25 97 TYR A O 1
ATOM 734 N N . ARG A 1 98 ? -9.801 -2.895 3.097 1.00 73.44 98 ARG A N 1
ATOM 735 C CA . ARG A 1 98 ? -10.049 -3.038 4.546 1.00 73.44 98 ARG A CA 1
ATOM 736 C C . ARG A 1 98 ? -8.860 -3.600 5.328 1.00 73.44 98 ARG A C 1
ATOM 738 O O . ARG A 1 98 ? -8.740 -3.316 6.515 1.00 73.44 98 ARG A O 1
ATOM 745 N N . TYR A 1 99 ? -8.000 -4.387 4.679 1.00 72.00 99 TYR A N 1
ATOM 746 C CA . TYR A 1 99 ? -6.822 -5.022 5.282 1.00 72.00 99 TYR A CA 1
ATOM 747 C C . TYR A 1 99 ? -5.574 -4.136 5.311 1.00 72.00 99 TYR A C 1
ATOM 749 O O . TYR A 1 99 ? -4.556 -4.538 5.867 1.00 72.00 99 TYR A O 1
ATOM 757 N N . LEU A 1 100 ? -5.659 -2.920 4.762 1.00 70.62 100 LEU A N 1
ATOM 758 C CA . LEU A 1 100 ? -4.658 -1.877 4.986 1.00 70.62 100 LEU A CA 1
ATOM 759 C C . LEU A 1 100 ? -4.852 -1.176 6.336 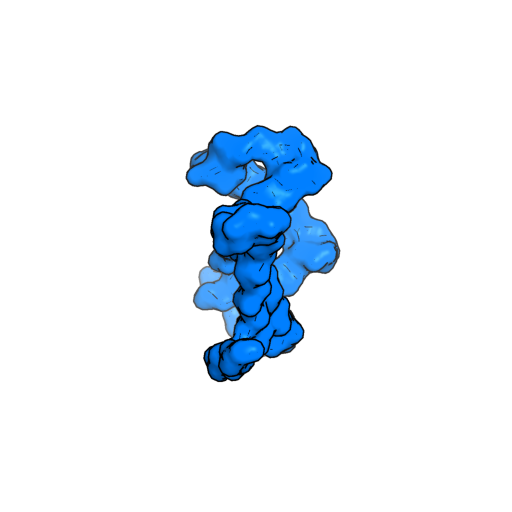1.00 70.62 100 LEU A C 1
ATOM 761 O O . LEU A 1 100 ? -3.949 -0.496 6.805 1.00 70.62 100 LEU A O 1
ATOM 765 N N . ARG A 1 101 ? -6.018 -1.336 6.978 1.00 66.50 101 ARG A N 1
ATOM 766 C CA . ARG A 1 101 ? -6.251 -0.850 8.342 1.00 66.50 101 ARG A CA 1
ATOM 767 C C . ARG A 1 101 ? -5.531 -1.778 9.315 1.00 66.50 101 ARG A C 1
ATOM 769 O O . ARG A 1 101 ? -6.052 -2.843 9.646 1.00 66.50 101 ARG A O 1
ATOM 776 N N . THR A 1 102 ? -4.338 -1.396 9.736 1.00 55.53 102 THR A N 1
ATOM 777 C CA . THR A 1 102 ? -3.572 -2.111 10.756 1.00 55.53 102 THR A CA 1
ATOM 778 C C . THR A 1 102 ? -3.312 -1.175 11.913 1.00 55.53 102 THR A C 1
ATOM 780 O O . THR A 1 102 ? -2.902 -0.037 11.699 1.00 55.53 102 THR A O 1
ATOM 783 N N . ASP A 1 103 ? -3.543 -1.666 13.120 1.00 48.81 103 ASP A N 1
ATOM 784 C CA . ASP A 1 103 ? -3.224 -0.953 14.346 1.00 48.81 103 ASP A CA 1
ATOM 785 C C . ASP A 1 103 ? -1.696 -0.709 14.376 1.00 48.81 103 ASP A C 1
ATOM 787 O O . ASP A 1 103 ? -0.924 -1.628 14.090 1.00 48.81 103 ASP A O 1
ATOM 791 N N . ILE A 1 104 ? -1.264 0.532 14.641 1.00 42.47 104 ILE A N 1
ATOM 792 C CA . ILE A 1 104 ? 0.125 0.845 15.039 1.00 42.47 104 ILE A CA 1
ATOM 793 C C . ILE A 1 104 ? 0.281 0.529 16.524 1.00 42.47 104 ILE A C 1
ATOM 795 O O . ILE A 1 104 ? -0.630 0.924 17.291 1.00 42.47 104 ILE A O 1
#

Foldseek 3Di:
DDDPPAQKDWDFDADPVRHTDDIDIDHDCVVVLVVLVVQVVVPPQDPDPVSPQLLVFPDDLVVLQVLCVVVVHPSVLCPDDPSVSVSSVVQCVDPVCVSSRGGD

Mean predicted aligned error: 12.15 Å

Sequence (104 aa):
MDLGAGGIAEIA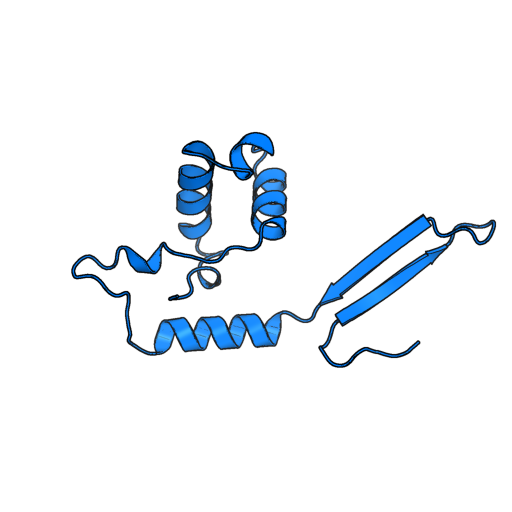HFDSDGDLEALQWTADVEPVIEANKAAQCDGNRGFGESREWRKVASIPLAVLMEYAAQHGIPLQHALGGRAQTEIIERMLGDADYRYLRTDI

Nearest PDB structures (foldseek):
  5jhf-assembly2_B  TM=6.320E-01  e=1.446E+00  Lachancea thermotolerans CBS 6340
  5jhf-assembly3_E  TM=6.212E-01  e=5.166E+00  Lachancea thermotolerans CBS 6340
  7vlj-assembly1_B  TM=5.135E-01  e=5.506E+00  Entamoeba histolytica
  1ihr-assembly1_A  TM=3.535E-01  e=2.913E+00  Escherichia coli
  7odt-assembly1_a  TM=3.139E-01  e=8.597E+00  Homo sapiens

pLDDT: mean 72.06, std 14.0, range [38.03, 92.75]